Protein AF-A0A086J6F0-F1 (afdb_monomer_lite)

Sequence (140 aa):
RGYPHLSRVSAHSSPLVLALSFSRLRLFQVPLALNRPQELAVYSVSDAVATFFLYEKYIHNFILALCTIIPMTPEYVLRQGSGTLCEQLLMAEAAGRNVLFPNKHQHRYLQYWRDEKSKKMHLVLEDSYVGGRVESLKCG

pLDDT: mean 82.74, std 19.16, range [30.48, 98.0]

Foldseek 3Di:
DDDPDPDDDDPDDDVVNVVVVVVVVVVPLVVCCVPPVPVSVVVVVVVVVVVVCCCVPPPVVVLVVLVVQFVDDSVCSVPDDVVVSVVRNVVVVCVVVVHDDDDDDDDDCWDWDADPPVRDTDTDPDDDDDDDDDDDPDDD

Radius of gyration: 25.63 Å; chains: 1; bounding box: 52×55×63 Å

Secondary structure (DSSP, 8-state):
-PPPP-----S---HHHHHHHHHHHHHHHHHHHHH-HHHHHHHHHHHHHHHHHHIIIIIIHHHHHHHHHSSS-HHHHHHS-HHHHHHHHHHHHHHHTTPPPPPPP---S-EEEEPTTT--EEEES---------------

Organism: NCBI:txid943119

Structure (mmCIF, N/CA/C/O backbone):
data_AF-A0A086J6F0-F1
#
_entry.id   AF-A0A086J6F0-F1
#
loop_
_atom_site.group_PDB
_atom_site.id
_atom_site.type_symbol
_atom_site.label_atom_id
_atom_site.label_alt_id
_atom_site.label_comp_id
_atom_site.label_asym_id
_atom_site.label_entity_id
_atom_site.label_seq_id
_atom_site.pdbx_PDB_ins_code
_atom_site.Cartn_x
_atom_site.Cartn_y
_atom_site.Cartn_z
_atom_site.occupancy
_atom_site.B_iso_or_equiv
_atom_site.auth_seq_id
_atom_site.auth_comp_id
_atom_site.auth_asym_id
_atom_site.auth_atom_id
_atom_site.pdbx_PDB_model_num
ATOM 1 N N . ARG A 1 1 ? -15.502 35.840 20.902 1.00 35.84 1 ARG A N 1
ATOM 2 C CA . ARG A 1 1 ? -14.508 35.018 21.638 1.00 35.84 1 ARG A CA 1
ATOM 3 C C . ARG A 1 1 ? -13.928 34.047 20.625 1.00 35.84 1 ARG A C 1
ATOM 5 O O . ARG A 1 1 ? -14.654 33.178 20.170 1.00 35.84 1 ARG A O 1
ATOM 12 N N . GLY A 1 2 ? -12.732 34.362 20.129 1.00 30.48 2 GLY A N 1
ATOM 13 C CA . GLY A 1 2 ? -12.191 33.827 18.881 1.00 30.48 2 GLY A CA 1
ATOM 14 C C . GLY A 1 2 ? -11.651 32.407 19.011 1.00 30.48 2 GLY A C 1
ATOM 15 O O . GLY A 1 2 ? -10.974 32.083 19.983 1.00 30.48 2 GLY A O 1
ATOM 16 N N . TYR A 1 3 ? -11.944 31.590 18.005 1.00 34.47 3 TYR A N 1
ATOM 17 C CA . TYR A 1 3 ? -11.219 30.359 17.725 1.00 34.47 3 TYR A CA 1
ATOM 18 C C . TYR A 1 3 ? -9.837 30.736 17.173 1.00 34.47 3 TYR A C 1
ATOM 20 O O . TYR A 1 3 ? -9.772 31.573 16.268 1.00 34.47 3 TYR A O 1
ATOM 28 N N . PRO A 1 4 ? -8.726 30.178 17.682 1.00 43.00 4 PRO A N 1
ATOM 29 C CA . PRO A 1 4 ? -7.436 30.403 17.058 1.00 43.00 4 PRO A CA 1
ATOM 30 C C . PRO A 1 4 ? -7.423 29.710 15.693 1.00 43.00 4 PRO A C 1
ATOM 32 O O . PRO A 1 4 ? -7.759 28.533 15.565 1.00 43.00 4 PRO A O 1
ATOM 35 N N . HIS A 1 5 ? -7.062 30.483 14.673 1.00 35.06 5 HIS A N 1
ATOM 36 C CA . HIS A 1 5 ? -6.899 30.051 13.294 1.00 35.06 5 HIS A CA 1
ATOM 37 C C . HIS A 1 5 ? -6.026 28.789 13.203 1.00 35.06 5 HIS A C 1
ATOM 39 O O . HIS A 1 5 ? -4.857 28.809 13.588 1.00 35.06 5 HIS A O 1
ATOM 45 N N . LEU A 1 6 ? -6.587 27.708 12.646 1.00 38.53 6 LEU A N 1
ATOM 46 C CA . LEU A 1 6 ? -5.814 26.588 12.113 1.00 38.53 6 LEU A CA 1
ATOM 47 C C . LEU A 1 6 ? -5.007 27.114 10.917 1.00 38.53 6 LEU A C 1
ATOM 49 O O . LEU A 1 6 ? -5.519 27.241 9.804 1.00 38.53 6 LEU A O 1
ATOM 53 N N . SER A 1 7 ? -3.750 27.475 11.148 1.00 34.75 7 SER A N 1
ATOM 54 C CA . SER A 1 7 ? -2.799 27.718 10.072 1.00 34.75 7 SER A CA 1
ATOM 55 C C . SER A 1 7 ? -2.529 26.401 9.337 1.00 34.75 7 SER A C 1
ATOM 57 O O . SER A 1 7 ? -2.256 25.368 9.948 1.00 34.75 7 SER A O 1
ATOM 59 N N . ARG A 1 8 ? -2.645 26.445 8.003 1.00 36.50 8 ARG A N 1
ATOM 60 C CA . ARG A 1 8 ? -2.301 25.355 7.080 1.00 36.50 8 ARG A CA 1
ATOM 61 C C . ARG A 1 8 ? -0.921 24.791 7.430 1.00 36.50 8 ARG A C 1
ATOM 63 O O . ARG A 1 8 ? 0.084 25.482 7.280 1.00 36.50 8 ARG A O 1
ATOM 70 N N . VAL A 1 9 ? -0.875 23.530 7.854 1.00 41.53 9 VAL A N 1
ATOM 71 C CA . VAL A 1 9 ? 0.376 22.779 7.984 1.00 41.53 9 VAL A CA 1
ATOM 72 C C . VAL A 1 9 ? 0.824 22.402 6.574 1.00 41.53 9 VAL A C 1
ATOM 74 O O . VAL A 1 9 ? 0.193 21.587 5.905 1.00 41.53 9 VAL A O 1
ATOM 77 N N . SER A 1 10 ? 1.883 23.060 6.104 1.00 31.58 10 SER A N 1
ATOM 78 C CA . SER A 1 10 ? 2.586 22.705 4.871 1.00 31.58 10 SER A CA 1
ATOM 79 C C . SER A 1 10 ? 3.177 21.294 4.988 1.00 31.58 10 SER A C 1
ATOM 81 O O . SER A 1 10 ? 3.689 20.914 6.043 1.00 31.58 10 SER A O 1
ATOM 83 N N . ALA A 1 11 ? 3.108 20.522 3.903 1.00 40.44 11 ALA A N 1
ATOM 84 C CA . ALA A 1 11 ? 3.397 19.087 3.813 1.00 40.44 11 ALA A CA 1
ATOM 85 C C . ALA A 1 11 ? 4.896 18.707 3.888 1.00 40.44 11 ALA A C 1
ATOM 87 O O . ALA A 1 11 ? 5.315 17.695 3.334 1.00 40.44 11 ALA A O 1
ATOM 88 N N . HIS A 1 12 ? 5.708 19.486 4.603 1.00 47.06 12 HIS A N 1
ATOM 89 C CA . HIS A 1 12 ? 7.087 19.142 4.950 1.00 47.06 12 HIS A CA 1
ATOM 90 C C . HIS A 1 12 ? 7.242 19.156 6.473 1.00 47.06 12 HIS A C 1
ATOM 92 O O . HIS A 1 12 ? 7.758 20.107 7.056 1.00 47.06 12 HIS A O 1
ATOM 98 N N . SER A 1 13 ? 6.759 18.109 7.145 1.00 44.44 13 SER A N 1
ATOM 99 C CA . SER A 1 13 ? 6.965 17.932 8.586 1.00 44.44 13 SER A CA 1
ATOM 100 C C . SER A 1 13 ? 8.069 16.907 8.835 1.00 44.44 13 SER A C 1
ATOM 102 O O . SER A 1 13 ? 7.926 15.715 8.583 1.00 44.44 13 SER A O 1
ATOM 104 N N . SER A 1 14 ? 9.203 17.406 9.324 1.00 49.44 14 SER A N 1
ATOM 105 C CA . SER A 1 14 ? 10.306 16.617 9.868 1.00 49.44 14 SER A CA 1
ATOM 106 C C . SER A 1 14 ? 9.831 15.758 11.058 1.00 49.44 14 SER A C 1
ATOM 108 O O . SER A 1 14 ? 8.881 16.137 11.750 1.00 49.44 14 SER A O 1
ATOM 110 N N . PRO A 1 15 ? 10.486 14.618 11.356 1.00 57.34 15 PRO A N 1
ATOM 111 C CA . PRO A 1 15 ? 10.051 13.675 12.400 1.00 57.34 15 PRO A CA 1
ATOM 112 C C . PRO A 1 15 ? 9.905 14.310 13.797 1.00 57.34 15 PRO A C 1
ATOM 114 O O . PRO A 1 15 ? 9.101 13.858 14.610 1.00 57.34 15 PRO A O 1
ATOM 117 N N . LEU A 1 16 ? 10.608 15.418 14.058 1.00 52.31 16 LEU A N 1
ATOM 118 C CA . LEU A 1 16 ? 10.493 16.203 15.290 1.00 52.31 16 LEU A CA 1
ATOM 119 C C . LEU A 1 16 ? 9.153 16.953 15.418 1.00 52.31 16 LEU A C 1
ATOM 121 O O . LEU A 1 16 ? 8.633 17.076 16.524 1.00 52.31 16 LEU A O 1
ATOM 125 N N . VAL A 1 17 ? 8.550 17.409 14.314 1.00 55.62 17 VAL A N 1
ATOM 126 C CA . VAL A 1 17 ? 7.237 18.091 14.316 1.00 55.62 17 VAL A CA 1
ATOM 127 C C . VAL A 1 17 ? 6.111 17.103 14.630 1.00 55.62 17 VAL A C 1
ATOM 129 O O . VAL A 1 17 ? 5.166 17.431 15.355 1.00 55.62 17 VAL A O 1
ATOM 132 N N . LEU A 1 18 ? 6.243 15.866 14.143 1.00 53.34 18 LEU A N 1
ATOM 133 C CA . LEU A 1 18 ? 5.325 14.771 14.455 1.00 53.34 18 LEU A CA 1
ATOM 134 C C . LEU A 1 18 ? 5.437 14.358 15.932 1.00 53.34 18 LEU A C 1
ATOM 136 O O . LEU A 1 18 ? 4.419 14.213 16.611 1.00 53.34 18 LEU A O 1
ATOM 140 N N . ALA A 1 19 ? 6.663 14.267 16.459 1.00 52.72 19 ALA A N 1
ATOM 141 C CA . ALA A 1 19 ? 6.916 13.979 17.872 1.00 52.72 19 ALA A CA 1
ATOM 142 C C . ALA A 1 19 ? 6.382 15.090 18.804 1.00 52.72 19 ALA A C 1
ATOM 144 O O . ALA A 1 19 ? 5.768 14.802 19.837 1.00 52.72 19 ALA A O 1
ATOM 145 N N . LEU A 1 20 ? 6.532 16.362 18.422 1.00 51.41 20 LEU A N 1
ATOM 146 C CA . LEU A 1 20 ? 5.979 17.513 19.150 1.00 51.41 20 LEU A CA 1
ATOM 147 C C . LEU A 1 20 ? 4.443 17.557 19.110 1.00 51.41 20 LEU A C 1
ATOM 149 O O . LEU A 1 20 ? 3.815 17.889 20.117 1.00 51.41 20 LEU A O 1
ATOM 153 N N . SER A 1 21 ? 3.824 17.162 17.993 1.00 51.12 21 SER A N 1
ATOM 154 C CA . SER A 1 21 ? 2.360 17.046 17.883 1.00 51.12 21 SER A CA 1
ATOM 155 C C . SER A 1 21 ? 1.800 15.922 18.765 1.00 51.12 21 SER A C 1
ATOM 157 O O . SER A 1 21 ? 0.799 16.123 19.453 1.00 51.12 21 SER A O 1
ATOM 159 N N . PHE A 1 22 ? 2.487 14.777 18.845 1.00 49.22 22 PHE A N 1
ATOM 160 C CA . PHE A 1 22 ? 2.124 13.675 19.750 1.00 49.22 22 PHE A CA 1
ATOM 161 C C . PHE A 1 22 ? 2.290 14.034 21.233 1.00 49.22 22 PHE A C 1
ATOM 163 O O . PHE A 1 22 ? 1.468 13.656 22.071 1.00 49.22 22 PHE A O 1
ATOM 170 N N . SER A 1 23 ? 3.322 14.814 21.557 1.00 50.59 23 SER A N 1
ATOM 171 C CA . SER A 1 23 ? 3.555 15.322 22.915 1.00 50.59 23 SER A CA 1
ATOM 172 C C . SER A 1 23 ? 2.448 16.294 23.350 1.00 50.59 23 SER A C 1
ATOM 174 O O . SER A 1 23 ? 2.005 16.258 24.498 1.00 50.59 23 SER A O 1
ATOM 176 N N . ARG A 1 24 ? 1.927 17.107 22.418 1.00 51.03 24 ARG A N 1
ATOM 177 C CA . ARG A 1 24 ? 0.780 18.007 22.643 1.00 51.03 24 ARG A CA 1
ATOM 178 C C . ARG A 1 24 ? -0.553 17.280 22.847 1.00 51.03 24 ARG A C 1
ATOM 180 O O . ARG A 1 24 ? -1.355 17.739 23.654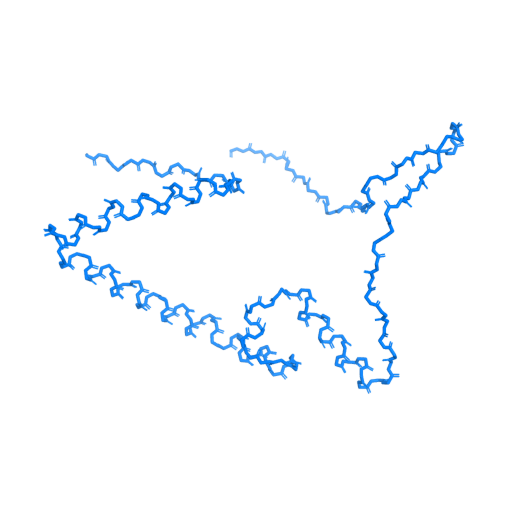 1.00 51.03 24 ARG A O 1
ATOM 187 N N . LEU A 1 25 ? -0.786 16.159 22.163 1.00 52.09 25 LEU A N 1
ATOM 188 C CA . LEU A 1 25 ? -2.011 15.357 22.316 1.00 52.09 25 LEU A CA 1
ATOM 189 C C . LEU A 1 25 ? -2.122 14.721 23.711 1.00 52.09 25 LEU A C 1
ATOM 191 O O . LEU A 1 25 ? -3.164 14.846 24.358 1.00 52.09 25 LEU A O 1
ATOM 195 N N . ARG A 1 26 ? -1.030 14.139 24.235 1.00 53.56 26 ARG A N 1
ATOM 196 C CA . ARG A 1 26 ? -1.004 13.631 25.624 1.00 53.56 26 ARG A CA 1
ATOM 197 C C . ARG A 1 26 ? -1.230 14.735 26.656 1.00 53.56 26 ARG A C 1
ATOM 199 O O . ARG A 1 26 ? -1.878 14.495 27.669 1.00 53.56 26 ARG A O 1
ATOM 206 N N . LEU A 1 27 ? -0.723 15.937 26.387 1.00 59.62 27 LEU A N 1
ATOM 207 C CA . LEU A 1 27 ? -0.873 17.094 27.271 1.00 59.62 27 LEU A CA 1
ATOM 208 C C . LEU A 1 27 ? -2.328 17.561 27.423 1.00 59.62 27 LEU A C 1
ATOM 210 O O . LEU A 1 27 ? -2.637 18.182 28.433 1.00 59.62 27 LEU A O 1
ATOM 214 N N . PHE A 1 28 ? -3.218 17.260 26.470 1.00 67.50 28 PHE A N 1
ATOM 215 C CA . PHE A 1 28 ? -4.619 17.697 26.519 1.00 67.50 28 PHE A CA 1
A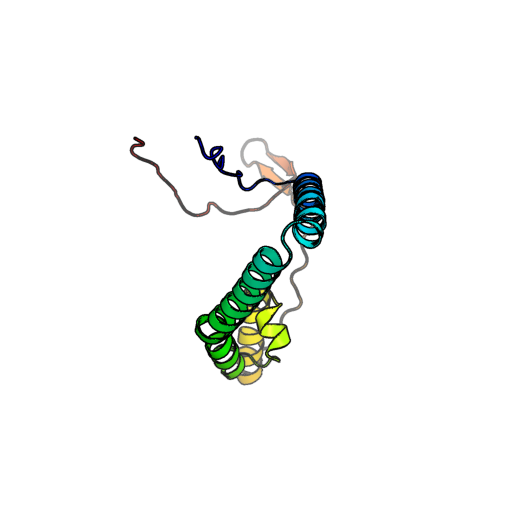TOM 216 C C . PHE A 1 28 ? -5.599 16.596 26.954 1.00 67.50 28 PHE A C 1
ATOM 218 O O . PHE A 1 28 ? -6.534 16.873 27.702 1.00 67.50 28 PHE A O 1
ATOM 225 N N . GLN A 1 29 ? -5.382 15.337 26.559 1.00 79.31 29 GLN A N 1
ATOM 226 C CA . GLN A 1 29 ? -6.284 14.238 26.939 1.00 79.31 29 GLN A CA 1
ATOM 227 C C . GLN A 1 29 ? -6.229 13.896 28.434 1.00 79.31 29 GLN A C 1
ATOM 229 O O . GLN A 1 29 ? -7.266 13.627 29.033 1.00 79.31 29 GLN A O 1
ATOM 234 N N . VAL A 1 30 ? -5.046 13.947 29.058 1.00 81.88 30 VAL A N 1
ATOM 235 C CA . VAL A 1 30 ? -4.876 13.649 30.493 1.00 81.88 30 VAL A CA 1
ATOM 236 C C . VAL A 1 30 ? -5.639 14.635 31.397 1.00 81.88 30 VAL A C 1
ATOM 238 O O . VAL A 1 30 ? -6.397 14.179 32.254 1.00 81.88 30 VAL A O 1
ATOM 241 N N . PRO A 1 31 ? -5.537 15.970 31.223 1.00 85.81 31 PRO A N 1
ATOM 242 C CA . PRO A 1 31 ? -6.360 16.894 32.000 1.00 85.81 31 PRO A CA 1
ATOM 243 C C . PRO A 1 31 ? -7.849 16.832 31.629 1.00 85.81 31 PRO A C 1
ATOM 245 O O . PRO A 1 31 ? -8.684 17.103 32.493 1.00 85.81 31 PRO A O 1
ATOM 248 N N . LEU A 1 32 ? -8.211 16.460 30.393 1.00 86.06 32 LEU A N 1
ATOM 249 C CA . LEU A 1 32 ? -9.614 16.267 30.007 1.00 86.06 32 LEU A CA 1
ATOM 250 C C . LEU A 1 32 ? -10.231 15.051 30.715 1.00 86.06 32 LEU A C 1
ATOM 252 O O . LEU A 1 32 ? -11.363 15.135 31.180 1.00 86.06 32 LEU A O 1
ATOM 256 N N . ALA A 1 33 ? -9.468 13.969 30.884 1.00 87.25 33 ALA A N 1
ATOM 257 C CA . ALA A 1 33 ? -9.896 12.786 31.627 1.00 87.25 33 ALA A CA 1
ATOM 258 C C . ALA A 1 33 ? -10.225 13.100 33.097 1.00 87.25 33 ALA A C 1
ATOM 260 O O . ALA A 1 33 ? -11.217 12.602 33.621 1.00 87.25 33 ALA A O 1
ATOM 261 N N . LEU A 1 34 ? -9.414 13.945 33.746 1.00 90.75 34 LEU A N 1
ATOM 262 C CA . LEU A 1 34 ? -9.601 14.329 35.151 1.00 90.75 34 LEU A CA 1
ATOM 263 C C . LEU A 1 34 ? -10.753 15.321 35.344 1.00 90.75 34 LEU A C 1
ATOM 265 O O . LEU A 1 34 ? -11.532 15.184 36.282 1.00 90.75 34 LEU A O 1
ATOM 269 N N . ASN A 1 35 ? -10.856 16.327 34.472 1.00 92.75 35 ASN A N 1
ATOM 270 C CA . ASN A 1 35 ? -11.791 17.436 34.673 1.00 92.75 35 ASN A CA 1
ATOM 271 C C . ASN A 1 35 ? -13.152 17.225 33.990 1.00 92.75 35 ASN A C 1
ATOM 273 O O . ASN A 1 35 ? -14.153 17.752 34.470 1.00 92.75 35 ASN A O 1
ATOM 277 N N . ARG A 1 36 ? -13.205 16.511 32.855 1.00 92.94 36 ARG A N 1
ATOM 278 C CA . ARG A 1 36 ? -14.420 16.299 32.040 1.00 92.94 36 ARG A CA 1
ATOM 279 C C . ARG A 1 36 ? -14.436 14.902 31.391 1.00 92.94 36 ARG A C 1
ATOM 281 O O . ARG A 1 36 ? -14.378 14.785 30.164 1.00 92.94 36 ARG A O 1
ATOM 288 N N . PRO A 1 37 ? -14.569 13.827 32.188 1.00 93.25 37 PRO A N 1
ATOM 289 C CA . PRO A 1 37 ? -14.515 12.454 31.681 1.00 93.25 37 PRO A CA 1
ATOM 290 C C . PRO A 1 37 ? -15.628 12.142 30.672 1.00 93.25 37 PRO A C 1
ATOM 292 O O . PRO A 1 37 ? -15.402 11.393 29.726 1.00 93.25 37 PRO A O 1
ATOM 295 N N . GLN A 1 38 ? -16.808 12.753 30.825 1.00 92.50 38 GLN A N 1
ATOM 296 C CA . GLN A 1 38 ? -17.931 12.542 29.910 1.00 92.50 38 GLN A CA 1
ATOM 297 C C . GLN A 1 38 ? -17.638 13.063 28.495 1.00 92.50 38 GLN A C 1
ATOM 299 O O . GLN A 1 38 ? -17.957 12.391 27.518 1.00 92.50 38 GLN A O 1
ATOM 304 N N . GLU A 1 39 ? -17.001 14.232 28.365 1.00 92.06 39 GLU A N 1
ATOM 305 C CA . GLU A 1 39 ? -16.615 14.781 27.056 1.00 92.06 39 GLU A CA 1
ATOM 306 C C . GLU A 1 39 ? -15.556 13.902 26.381 1.00 92.06 39 GLU A C 1
ATOM 308 O O . GLU A 1 39 ? -15.658 13.611 25.189 1.00 92.06 39 GLU A O 1
ATOM 313 N N . LEU A 1 40 ? -14.576 13.416 27.153 1.00 93.50 40 LEU A N 1
ATOM 314 C CA . LEU A 1 40 ? -13.569 12.483 26.651 1.00 93.50 40 LEU A CA 1
ATOM 315 C C . LEU A 1 40 ? -14.196 11.152 26.205 1.00 93.50 40 LEU A C 1
ATOM 317 O O . LEU A 1 40 ? -13.799 10.607 25.176 1.00 93.50 40 LEU A O 1
ATOM 321 N N . ALA A 1 41 ? -15.183 10.639 26.944 1.00 92.81 41 ALA A N 1
ATOM 322 C CA . ALA A 1 41 ? -15.902 9.421 26.580 1.00 92.81 41 ALA A CA 1
ATOM 323 C C . ALA A 1 41 ? -16.675 9.590 25.263 1.00 92.81 41 ALA A C 1
ATOM 325 O O . ALA A 1 41 ? -16.579 8.730 24.390 1.00 92.81 41 ALA A O 1
ATOM 326 N N . VAL A 1 42 ? -17.375 10.716 25.077 1.00 95.19 42 VAL A N 1
ATOM 327 C CA . VAL A 1 42 ? -18.076 11.030 23.818 1.00 95.19 42 VAL A CA 1
ATOM 328 C C . VAL A 1 42 ? -17.094 11.125 22.649 1.00 95.19 42 VAL A C 1
ATOM 330 O O . VAL A 1 42 ? -17.355 10.554 21.593 1.00 95.19 42 VAL A O 1
ATOM 333 N N . TYR A 1 43 ? -15.948 11.785 22.838 1.00 93.81 43 TYR A N 1
ATOM 334 C CA . TYR A 1 43 ? -14.900 11.864 21.818 1.00 93.81 43 TYR A CA 1
ATOM 335 C C . TYR A 1 43 ? -14.344 10.474 21.454 1.00 93.81 43 TYR A C 1
ATOM 337 O O . TYR A 1 43 ? -14.245 10.134 20.279 1.00 93.81 43 TYR A O 1
ATOM 345 N N . SER A 1 44 ? -14.059 9.638 22.457 1.00 94.56 44 SER A N 1
ATOM 346 C CA . SER A 1 44 ? -13.568 8.266 22.262 1.00 94.56 44 SER A CA 1
ATOM 347 C C . SER A 1 44 ? -14.554 7.403 21.465 1.00 94.56 44 SER A C 1
ATOM 349 O O . SER A 1 44 ? -14.179 6.743 20.495 1.00 94.56 44 SER A O 1
ATOM 351 N N . VAL A 1 45 ? -15.841 7.450 21.826 1.00 96.81 45 VAL A N 1
ATOM 352 C CA . VAL A 1 45 ? -16.893 6.723 21.100 1.00 96.81 45 VAL A CA 1
ATOM 353 C C . VAL A 1 45 ? -17.061 7.278 19.684 1.00 96.81 45 VAL A C 1
ATOM 355 O O . VAL A 1 45 ? -17.238 6.501 18.749 1.00 96.81 45 VAL A O 1
ATOM 358 N N . SER A 1 46 ? -16.955 8.596 19.499 1.00 97.12 46 SER A N 1
ATOM 359 C CA . SER A 1 46 ? -17.007 9.226 18.175 1.00 97.12 46 SER A CA 1
ATOM 360 C C . SER A 1 46 ? -15.900 8.710 17.252 1.00 97.12 46 SER A C 1
ATOM 362 O O . SER A 1 46 ? -16.188 8.364 16.107 1.00 97.12 46 SER A O 1
ATOM 364 N N . ASP A 1 47 ? -14.660 8.602 17.737 1.00 96.94 47 ASP A N 1
ATOM 365 C CA . ASP A 1 47 ? -13.539 8.062 16.955 1.00 96.94 47 ASP A CA 1
ATOM 366 C C . ASP A 1 47 ? -13.759 6.577 16.605 1.00 96.94 47 ASP A C 1
ATOM 368 O O . ASP A 1 47 ? -13.529 6.163 15.464 1.00 96.94 47 ASP A O 1
ATOM 372 N N . ALA A 1 48 ? -14.275 5.769 17.538 1.00 97.50 48 ALA A N 1
ATOM 373 C CA . ALA A 1 48 ? -14.615 4.365 17.279 1.00 97.50 48 ALA A CA 1
ATOM 374 C C . ALA A 1 48 ? -15.714 4.212 16.208 1.00 97.50 48 ALA A C 1
ATOM 376 O O . ALA A 1 48 ? -15.600 3.397 15.293 1.00 97.50 48 ALA A O 1
ATOM 377 N N . VAL A 1 49 ? -16.764 5.031 16.279 1.00 98.00 49 VAL A N 1
ATOM 378 C CA . VAL A 1 49 ? -17.856 5.029 15.295 1.00 98.00 49 VAL A CA 1
ATOM 379 C C . VAL A 1 49 ? -17.369 5.520 13.928 1.00 98.00 49 VAL A C 1
ATOM 381 O O . VAL A 1 49 ? -17.694 4.917 12.903 1.00 98.00 49 VAL A O 1
ATOM 384 N N . ALA A 1 50 ? -16.556 6.577 13.892 1.00 97.44 50 ALA A N 1
ATOM 385 C CA . ALA A 1 50 ? -15.994 7.104 12.651 1.00 97.44 50 ALA A CA 1
ATOM 386 C C . ALA A 1 50 ? -15.081 6.079 11.963 1.00 97.44 50 ALA A C 1
ATOM 388 O O . ALA A 1 50 ? -15.201 5.860 10.758 1.00 97.44 50 ALA A O 1
ATOM 389 N N . THR A 1 51 ? -14.202 5.419 12.722 1.00 97.12 51 THR A N 1
ATOM 390 C CA . THR A 1 51 ? -13.291 4.392 12.191 1.00 97.12 51 THR A CA 1
ATOM 391 C C . THR A 1 51 ? -14.037 3.166 11.678 1.00 97.12 51 THR A C 1
ATOM 393 O O . THR A 1 51 ? -13.722 2.689 10.586 1.00 97.12 51 THR A O 1
ATOM 396 N N . PHE A 1 52 ? -15.063 2.702 12.395 1.00 98.00 52 PHE A N 1
ATOM 397 C CA . PHE A 1 52 ? -15.910 1.599 11.945 1.00 98.00 52 PHE A CA 1
ATOM 398 C C . PHE A 1 52 ? -16.605 1.920 10.614 1.00 98.00 52 PHE A C 1
ATOM 400 O O . PHE A 1 52 ? -16.454 1.174 9.647 1.00 98.00 52 PHE A O 1
ATOM 407 N N . PHE A 1 53 ? -17.291 3.064 10.517 1.00 97.88 53 PHE A N 1
ATOM 408 C CA . PHE A 1 53 ? -18.004 3.427 9.288 1.00 97.88 53 PHE A CA 1
ATOM 409 C C . PHE A 1 53 ? -17.075 3.746 8.117 1.00 97.88 53 PHE A C 1
ATOM 411 O O . PHE A 1 53 ? -17.427 3.475 6.967 1.00 97.88 53 PHE A O 1
ATOM 418 N N . LEU A 1 54 ? -15.897 4.315 8.377 1.00 97.12 54 LEU A N 1
ATOM 419 C CA . LEU A 1 54 ? -14.891 4.535 7.341 1.00 97.12 54 LEU A CA 1
ATOM 420 C C . LEU A 1 54 ? -14.410 3.193 6.778 1.00 97.12 54 LEU A C 1
ATOM 422 O O . LEU A 1 54 ? -14.352 3.028 5.556 1.00 97.12 54 LEU A O 1
ATOM 426 N N . TYR A 1 55 ? -14.131 2.223 7.654 1.00 96.56 55 TYR A N 1
ATOM 427 C CA . TYR A 1 55 ? -13.740 0.879 7.243 1.00 96.56 55 TYR A CA 1
ATOM 428 C C . TYR A 1 55 ? -14.842 0.184 6.437 1.00 96.56 55 TYR A C 1
ATOM 430 O O . TYR A 1 55 ? -14.582 -0.282 5.328 1.00 96.56 55 TYR A O 1
ATOM 438 N N . GLU A 1 56 ? -16.069 0.157 6.953 1.00 96.75 56 GLU A N 1
ATOM 439 C CA . GLU A 1 56 ? -17.195 -0.541 6.330 1.00 96.75 56 GLU A CA 1
ATOM 440 C C . GLU A 1 56 ? -17.537 0.033 4.947 1.00 96.75 56 GLU A C 1
ATOM 442 O O . GLU A 1 56 ? -17.682 -0.716 3.981 1.00 96.75 56 GLU A O 1
ATOM 447 N N . LYS A 1 57 ? -17.614 1.366 4.819 1.00 95.94 57 LYS A N 1
ATOM 448 C CA . LYS A 1 57 ? -18.045 2.007 3.567 1.00 95.94 57 LYS A CA 1
ATOM 449 C C . LYS A 1 57 ? -16.981 2.025 2.478 1.00 95.94 57 LYS A C 1
ATOM 451 O O . LYS A 1 57 ? -17.331 1.891 1.308 1.00 95.94 57 LYS A O 1
ATOM 456 N N . TYR A 1 58 ? -15.714 2.234 2.834 1.00 96.00 58 TYR A N 1
ATOM 457 C CA . TYR A 1 58 ? -14.666 2.489 1.839 1.00 96.00 58 TYR A CA 1
ATOM 458 C C . TYR A 1 58 ? -13.648 1.362 1.721 1.00 96.00 58 TYR A C 1
ATOM 460 O O . TYR A 1 58 ? -13.175 1.086 0.623 1.00 96.00 58 TYR A O 1
ATOM 468 N N . ILE A 1 59 ? -13.285 0.721 2.831 1.00 96.12 59 ILE A N 1
ATOM 469 C CA . ILE A 1 59 ? -12.121 -0.169 2.865 1.00 96.12 59 ILE A CA 1
ATOM 470 C C . ILE A 1 59 ? -12.534 -1.631 2.679 1.00 96.12 59 ILE A C 1
ATOM 472 O O . ILE A 1 59 ? -11.878 -2.354 1.931 1.00 96.12 59 ILE A O 1
ATOM 476 N N . HIS A 1 60 ? -13.621 -2.069 3.316 1.00 95.19 60 HIS A N 1
ATOM 477 C CA . HIS A 1 60 ? -14.006 -3.479 3.369 1.00 95.19 60 HIS A CA 1
ATOM 478 C C . HIS A 1 60 ? -14.228 -4.084 1.974 1.00 95.19 60 HIS A C 1
ATOM 480 O O . HIS A 1 60 ? -13.502 -4.990 1.561 1.00 95.19 60 HIS A O 1
ATOM 486 N N . ASN A 1 61 ? -15.167 -3.523 1.206 1.00 95.19 61 ASN A N 1
ATOM 487 C CA . ASN A 1 61 ? -15.474 -4.006 -0.144 1.00 95.19 61 ASN A CA 1
ATOM 488 C C . ASN A 1 61 ? -14.300 -3.817 -1.114 1.00 95.19 61 ASN A C 1
ATOM 490 O O . ASN A 1 61 ? -14.100 -4.641 -2.002 1.00 95.19 61 ASN A O 1
ATOM 494 N N . PHE A 1 62 ? -13.501 -2.763 -0.931 1.00 95.00 62 PHE A N 1
ATOM 495 C CA . PHE A 1 62 ? -12.339 -2.489 -1.771 1.00 95.00 62 PHE A CA 1
ATOM 496 C C . PHE A 1 62 ? -11.244 -3.551 -1.611 1.00 95.00 62 PHE A C 1
ATOM 498 O O . PHE A 1 62 ? -10.768 -4.093 -2.608 1.00 95.00 62 PHE A O 1
ATOM 505 N N . ILE A 1 63 ? -10.875 -3.899 -0.372 1.00 95.00 63 ILE A N 1
ATOM 506 C CA . ILE A 1 63 ? -9.867 -4.939 -0.118 1.00 95.00 63 ILE A CA 1
ATOM 507 C C . ILE A 1 63 ? -10.358 -6.288 -0.637 1.00 95.00 63 ILE A C 1
ATOM 509 O O . ILE A 1 63 ? -9.598 -6.992 -1.299 1.00 95.00 63 ILE A O 1
ATOM 513 N N . LEU A 1 64 ? -11.616 -6.647 -0.363 1.00 93.25 64 LEU A N 1
ATOM 514 C CA . LEU A 1 64 ? -12.169 -7.922 -0.817 1.00 93.25 64 LEU A CA 1
ATOM 515 C C . LEU A 1 64 ? -12.185 -8.015 -2.344 1.00 93.25 64 LEU A C 1
ATOM 517 O O . LEU A 1 64 ? -11.743 -9.026 -2.881 1.00 93.25 64 LEU A O 1
ATOM 521 N N . ALA A 1 65 ? -12.600 -6.952 -3.040 1.00 94.25 65 ALA A N 1
ATOM 522 C CA . ALA A 1 65 ? -12.549 -6.895 -4.497 1.00 94.25 65 ALA A CA 1
ATOM 523 C C . ALA A 1 65 ? -11.115 -7.067 -5.025 1.00 94.25 65 ALA A C 1
ATOM 525 O O . ALA A 1 65 ? -10.891 -7.867 -5.930 1.00 94.25 65 ALA A O 1
ATOM 526 N N . LEU A 1 66 ? -10.124 -6.396 -4.431 1.00 94.06 66 LEU A N 1
ATOM 527 C CA . LEU A 1 66 ? -8.723 -6.554 -4.834 1.00 94.06 66 LEU A CA 1
ATOM 528 C C . LEU A 1 66 ? -8.189 -7.973 -4.605 1.00 94.06 66 LEU A C 1
ATOM 530 O O . LEU A 1 66 ? -7.471 -8.490 -5.459 1.00 94.06 66 LEU A O 1
ATOM 534 N N . CYS A 1 67 ? -8.566 -8.622 -3.502 1.00 93.31 67 CYS A N 1
ATOM 535 C CA . CYS A 1 67 ? -8.155 -9.998 -3.203 1.00 93.31 67 CYS A CA 1
ATOM 536 C C . CYS A 1 67 ? -8.733 -11.031 -4.184 1.00 93.31 67 CYS A C 1
ATOM 538 O O . CYS A 1 67 ? -8.224 -12.145 -4.246 1.00 93.31 67 CYS A O 1
ATOM 540 N N . THR A 1 68 ? -9.776 -10.692 -4.955 1.00 92.81 68 THR A N 1
ATOM 541 C CA . THR A 1 68 ? -10.281 -11.592 -6.011 1.00 92.81 68 THR A CA 1
ATOM 542 C C . THR A 1 68 ? -9.359 -11.664 -7.228 1.00 92.81 68 THR A C 1
ATOM 544 O O . THR A 1 68 ? -9.364 -12.671 -7.930 1.00 92.81 68 THR A O 1
ATOM 547 N N . ILE A 1 69 ? -8.570 -10.613 -7.477 1.00 92.69 69 ILE A N 1
ATOM 548 C CA . ILE A 1 69 ? -7.703 -10.490 -8.660 1.00 92.69 69 ILE A CA 1
ATOM 549 C C . ILE A 1 69 ? -6.239 -10.720 -8.275 1.00 92.69 69 ILE A C 1
ATOM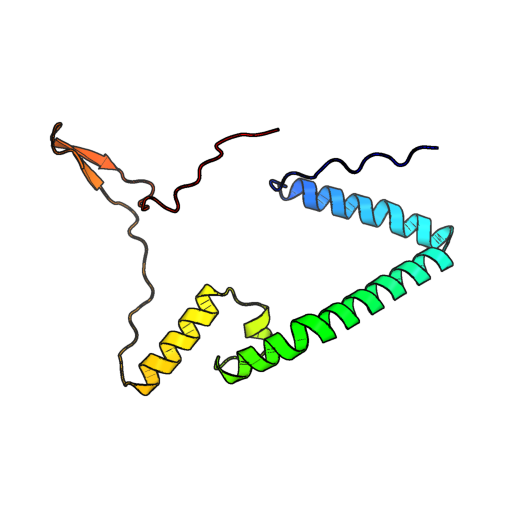 551 O O . ILE A 1 69 ? -5.489 -11.374 -8.994 1.00 92.69 69 ILE A O 1
ATOM 555 N N . ILE A 1 70 ? -5.820 -10.168 -7.135 1.00 92.44 70 ILE A N 1
ATOM 556 C CA . ILE A 1 70 ? -4.444 -10.248 -6.653 1.00 92.44 70 ILE A CA 1
ATOM 557 C C . ILE A 1 70 ? -4.305 -11.499 -5.778 1.00 92.44 70 ILE A C 1
ATOM 559 O O . ILE A 1 70 ? -5.001 -11.594 -4.765 1.00 92.44 70 ILE A O 1
ATOM 563 N N . PRO A 1 71 ? -3.373 -12.421 -6.084 1.00 87.88 71 PRO A N 1
ATOM 564 C CA . PRO A 1 71 ? -3.166 -13.643 -5.308 1.00 87.88 71 PRO A CA 1
ATOM 565 C C . PRO A 1 71 ? -2.392 -13.367 -4.002 1.00 87.88 71 PRO A C 1
ATOM 567 O O . PRO A 1 71 ? -1.278 -13.846 -3.805 1.00 87.88 71 PRO A O 1
ATOM 570 N N . MET A 1 72 ? -2.961 -12.566 -3.098 1.00 90.06 72 MET A N 1
ATOM 571 C CA . MET A 1 72 ? -2.380 -12.238 -1.791 1.00 90.06 72 MET A CA 1
ATOM 572 C C . MET A 1 72 ? -3.436 -12.208 -0.685 1.00 90.06 72 MET A C 1
ATOM 574 O O . MET A 1 72 ? -4.630 -12.074 -0.941 1.00 90.06 72 MET A O 1
ATOM 578 N N . THR A 1 73 ? -2.990 -12.281 0.572 1.00 92.50 73 THR A N 1
ATOM 579 C CA . THR A 1 73 ? -3.897 -12.124 1.714 1.00 92.50 73 THR A CA 1
ATOM 580 C C . THR A 1 73 ? -4.363 -10.663 1.864 1.00 92.50 73 THR A C 1
ATOM 582 O O . THR A 1 73 ? -3.603 -9.737 1.552 1.00 92.50 73 THR A O 1
ATOM 585 N N . PRO A 1 74 ? -5.575 -10.428 2.405 1.00 92.50 74 PRO A N 1
ATOM 586 C CA . PRO A 1 74 ? -6.127 -9.085 2.616 1.00 92.50 74 PRO A CA 1
ATOM 587 C C . PRO A 1 74 ? -5.220 -8.143 3.414 1.00 92.50 74 PRO A C 1
ATOM 589 O O . PRO A 1 74 ? -5.160 -6.946 3.137 1.00 92.50 74 PRO A O 1
ATOM 592 N N . GLU A 1 75 ? -4.478 -8.681 4.386 1.00 91.62 75 GLU A N 1
ATOM 593 C CA . GLU A 1 75 ? -3.524 -7.898 5.171 1.00 91.62 75 GLU A CA 1
ATOM 594 C C . GLU A 1 75 ? -2.374 -7.362 4.306 1.00 91.62 75 GLU A C 1
ATOM 596 O O . GLU A 1 75 ? -2.006 -6.190 4.427 1.00 91.62 75 GLU A O 1
ATOM 601 N N . TYR A 1 76 ? -1.828 -8.185 3.406 1.00 92.19 76 TYR A N 1
ATOM 602 C CA . TYR A 1 76 ? -0.780 -7.735 2.493 1.00 92.19 76 TYR A CA 1
ATOM 603 C C . TYR A 1 76 ? -1.319 -6.737 1.471 1.00 92.19 76 TYR A C 1
ATOM 605 O O . TYR A 1 76 ? -0.638 -5.759 1.180 1.00 92.19 76 TYR A O 1
ATOM 613 N N . VAL A 1 77 ? -2.544 -6.914 0.975 1.00 93.44 77 VAL A N 1
ATOM 614 C CA . VAL A 1 77 ? -3.162 -5.956 0.042 1.00 93.44 77 VAL A CA 1
ATOM 615 C C . VAL A 1 77 ? -3.318 -4.569 0.674 1.00 93.44 77 VAL A C 1
ATOM 617 O O . VAL A 1 77 ? -3.084 -3.566 0.006 1.00 93.44 77 VAL A O 1
ATOM 620 N N . LEU A 1 78 ? -3.652 -4.497 1.965 1.00 94.00 78 LEU A N 1
ATOM 621 C CA . LEU A 1 78 ? -3.820 -3.225 2.673 1.00 94.00 78 LEU A CA 1
ATOM 622 C C . LEU A 1 78 ? -2.492 -2.525 3.003 1.00 94.00 78 LEU A C 1
ATOM 624 O O . LEU A 1 78 ? -2.436 -1.298 3.055 1.00 94.00 78 LEU A O 1
ATOM 628 N N . ARG A 1 79 ? -1.431 -3.291 3.283 1.00 94.06 79 ARG A N 1
ATOM 629 C CA . ARG A 1 79 ? -0.151 -2.745 3.767 1.00 94.06 79 ARG A CA 1
ATOM 630 C C . ARG A 1 79 ? 0.871 -2.492 2.663 1.00 94.06 79 ARG A C 1
ATOM 632 O O . ARG A 1 79 ? 1.776 -1.683 2.860 1.00 94.06 79 ARG A O 1
ATOM 639 N N . GLN A 1 80 ? 0.784 -3.215 1.550 1.00 93.69 80 GLN A N 1
ATOM 640 C CA . GLN A 1 80 ? 1.768 -3.125 0.474 1.00 93.69 80 GLN A CA 1
ATOM 641 C C . GLN A 1 80 ? 1.514 -1.919 -0.433 1.00 93.69 80 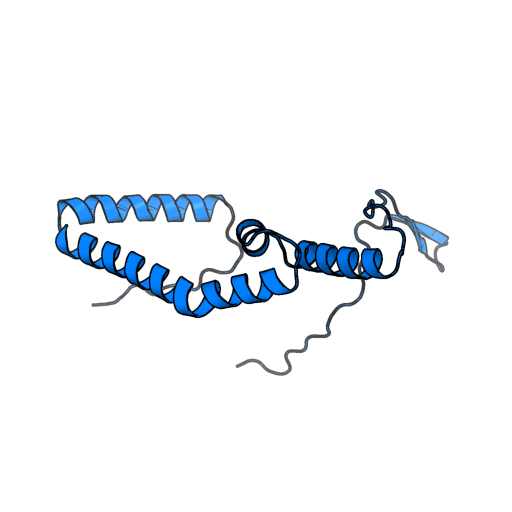GLN A C 1
ATOM 643 O O . GLN A 1 80 ? 0.381 -1.497 -0.652 1.00 93.69 80 GLN A O 1
ATOM 648 N N . GLY A 1 81 ? 2.595 -1.373 -0.994 1.00 94.06 81 GLY A N 1
ATOM 649 C CA . GLY A 1 81 ? 2.504 -0.313 -1.994 1.00 94.06 81 GLY A CA 1
ATOM 650 C C . GLY A 1 81 ? 1.887 -0.818 -3.301 1.00 94.06 81 GLY A C 1
ATOM 651 O O . GLY A 1 81 ? 2.067 -1.976 -3.682 1.00 94.06 81 GLY A O 1
ATOM 652 N N . SER A 1 82 ? 1.219 0.072 -4.036 1.00 93.56 82 SER A N 1
ATOM 653 C CA . SER A 1 82 ? 0.587 -0.248 -5.326 1.00 93.56 82 SER A CA 1
ATOM 654 C C . SER A 1 82 ? 1.563 -0.810 -6.366 1.00 93.56 82 SER A C 1
ATOM 656 O O . SER A 1 82 ? 1.171 -1.643 -7.179 1.00 93.56 82 SER A O 1
ATOM 658 N N . GLY A 1 83 ? 2.842 -0.421 -6.313 1.00 94.94 83 GLY A N 1
ATOM 659 C CA . GLY A 1 83 ? 3.894 -0.995 -7.158 1.00 94.94 83 GLY A CA 1
ATOM 660 C C . GLY A 1 83 ? 4.072 -2.500 -6.940 1.00 94.94 83 GLY A C 1
ATOM 661 O O . GLY A 1 83 ? 4.074 -3.259 -7.904 1.00 94.94 83 GLY A O 1
ATOM 662 N N . THR A 1 84 ? 4.124 -2.945 -5.680 1.00 93.94 84 THR A N 1
ATOM 663 C CA . THR A 1 84 ? 4.212 -4.373 -5.333 1.00 93.94 84 THR A CA 1
ATOM 664 C C . THR A 1 84 ? 2.942 -5.120 -5.734 1.00 93.94 84 THR A C 1
ATOM 666 O O . THR A 1 84 ? 3.020 -6.244 -6.218 1.00 93.94 84 THR A O 1
ATOM 669 N N . LEU A 1 85 ? 1.767 -4.498 -5.581 1.00 94.69 85 LEU A N 1
ATOM 670 C CA . LEU A 1 85 ? 0.501 -5.087 -6.035 1.00 94.69 85 LEU A CA 1
ATOM 671 C C . LEU A 1 85 ? 0.499 -5.320 -7.554 1.00 94.69 85 LEU A C 1
ATOM 673 O O . LEU A 1 85 ? 0.096 -6.386 -8.016 1.00 94.69 85 LEU A O 1
ATOM 677 N N . CYS A 1 86 ? 1.003 -4.353 -8.323 1.00 93.75 86 CYS A N 1
ATOM 678 C CA . CYS A 1 86 ? 1.160 -4.474 -9.771 1.00 93.75 86 CYS A CA 1
ATOM 679 C C . CYS A 1 86 ? 2.177 -5.566 -10.149 1.00 93.75 86 CYS A C 1
ATOM 681 O O . CYS A 1 86 ? 1.920 -6.352 -11.058 1.00 93.75 86 CYS A O 1
ATOM 683 N N . GLU A 1 87 ? 3.292 -5.675 -9.415 1.00 94.06 87 GLU A N 1
ATOM 684 C CA . GLU A 1 87 ? 4.283 -6.749 -9.593 1.00 94.06 87 GLU A CA 1
ATOM 685 C C . GLU A 1 87 ? 3.624 -8.132 -9.464 1.00 94.06 87 GLU A C 1
ATOM 687 O O . GLU A 1 87 ? 3.817 -8.986 -10.326 1.00 94.06 87 GLU A O 1
ATOM 692 N N . GLN A 1 88 ? 2.791 -8.341 -8.437 1.00 93.50 88 GLN A N 1
ATOM 693 C CA . GLN A 1 88 ? 2.086 -9.612 -8.218 1.00 93.50 88 GLN A CA 1
ATOM 694 C C . GLN A 1 88 ? 1.096 -9.941 -9.339 1.00 93.50 88 GLN A C 1
ATOM 696 O O . GLN A 1 88 ? 1.035 -11.087 -9.783 1.00 93.50 88 GLN A O 1
ATOM 701 N N . LEU A 1 89 ? 0.357 -8.944 -9.834 1.00 94.19 89 LEU A N 1
ATOM 702 C CA . LEU A 1 89 ? -0.544 -9.121 -10.977 1.00 94.19 89 LEU A CA 1
ATOM 703 C C . LEU A 1 89 ? 0.221 -9.531 -12.242 1.00 94.19 89 LEU A C 1
ATOM 705 O O . LEU A 1 89 ? -0.162 -10.485 -12.917 1.00 94.19 89 LEU A O 1
ATOM 709 N N . LEU A 1 90 ? 1.335 -8.856 -12.540 1.00 94.25 90 LEU A N 1
ATOM 710 C CA . LEU A 1 90 ? 2.179 -9.188 -13.690 1.00 94.25 90 LEU A CA 1
ATOM 711 C C . LEU A 1 90 ? 2.805 -10.582 -13.556 1.00 94.25 90 LEU A C 1
ATOM 713 O O . LEU A 1 90 ? 2.880 -11.312 -14.543 1.00 94.25 90 LEU A O 1
ATOM 717 N N . MET A 1 91 ? 3.214 -10.975 -12.347 1.00 93.62 91 MET A N 1
ATOM 718 C CA . MET A 1 91 ? 3.735 -12.319 -12.088 1.00 93.62 91 MET A CA 1
ATOM 719 C C . MET A 1 91 ? 2.665 -13.400 -12.281 1.00 93.62 91 MET A C 1
ATOM 721 O O . MET A 1 91 ? 2.967 -14.442 -12.862 1.00 93.62 91 MET A O 1
ATOM 725 N N . ALA A 1 92 ? 1.416 -13.153 -11.876 1.00 93.12 92 ALA A N 1
ATOM 726 C CA . ALA A 1 92 ? 0.311 -14.087 -12.102 1.00 93.12 92 ALA A CA 1
ATOM 727 C C . ALA A 1 92 ? 0.030 -14.294 -13.605 1.00 93.12 92 ALA A C 1
ATOM 729 O O . ALA A 1 92 ? -0.054 -15.431 -14.075 1.00 93.12 92 ALA A O 1
ATOM 730 N N . GLU A 1 93 ? -0.033 -13.208 -14.384 1.00 93.69 93 GLU A N 1
ATOM 731 C CA . GLU A 1 93 ? -0.264 -13.263 -15.837 1.00 93.69 93 GLU A CA 1
ATOM 732 C C . GLU A 1 93 ? 0.910 -13.892 -16.611 1.00 93.69 93 GLU A C 1
ATOM 734 O O . GLU A 1 93 ? 0.696 -14.589 -17.610 1.00 93.69 93 GLU A O 1
ATOM 739 N N . ALA A 1 94 ? 2.150 -13.666 -16.162 1.00 95.25 94 ALA A N 1
ATOM 740 C CA . ALA A 1 94 ? 3.349 -14.277 -16.735 1.00 95.25 94 ALA A CA 1
ATOM 741 C C . ALA A 1 94 ? 3.433 -15.780 -16.423 1.00 95.25 94 ALA A C 1
ATOM 743 O O . ALA A 1 94 ? 3.732 -16.562 -17.329 1.00 95.25 94 ALA A O 1
ATOM 744 N N . ALA A 1 95 ? 3.085 -16.198 -15.198 1.00 93.75 95 ALA A N 1
ATOM 745 C CA . ALA A 1 95 ? 2.981 -17.611 -14.829 1.00 93.75 95 ALA A CA 1
ATOM 746 C C . ALA A 1 95 ? 1.967 -18.348 -15.718 1.00 93.75 95 ALA A C 1
ATOM 748 O O . ALA A 1 95 ? 2.276 -19.407 -16.259 1.00 93.75 95 ALA A O 1
ATOM 749 N N . GLY A 1 96 ? 0.788 -17.753 -15.945 1.00 93.56 96 GLY A N 1
ATOM 750 C CA . GLY A 1 96 ? -0.248 -18.325 -16.813 1.00 93.56 96 GLY A CA 1
ATOM 751 C C . GLY A 1 96 ? 0.161 -18.463 -18.286 1.00 93.56 96 GLY A C 1
ATOM 752 O O . GLY A 1 96 ? -0.386 -19.301 -19.000 1.00 93.56 96 GLY A O 1
ATOM 753 N N . ARG A 1 97 ? 1.143 -17.676 -18.748 1.00 96.31 97 ARG A N 1
ATOM 754 C CA . ARG A 1 97 ? 1.693 -17.725 -20.118 1.00 96.31 97 ARG A CA 1
ATOM 755 C C . ARG A 1 97 ? 3.066 -18.398 -20.211 1.00 96.31 97 ARG A C 1
ATOM 757 O O . ARG A 1 97 ? 3.678 -18.343 -21.275 1.00 96.31 97 ARG A O 1
ATOM 764 N N . ASN A 1 98 ? 3.551 -19.035 -19.139 1.00 95.12 98 ASN A N 1
ATOM 765 C CA . ASN A 1 98 ? 4.887 -19.644 -19.059 1.00 95.12 98 ASN A CA 1
ATOM 766 C C . ASN A 1 98 ? 6.033 -18.685 -19.448 1.00 95.12 98 ASN A C 1
ATOM 768 O O . ASN A 1 98 ? 7.013 -19.085 -20.078 1.00 95.12 98 ASN A O 1
ATOM 772 N N . VAL A 1 99 ? 5.917 -17.409 -19.078 1.00 96.50 99 VAL A N 1
ATOM 773 C CA . VAL A 1 99 ? 6.974 -16.409 -19.276 1.00 96.50 99 VAL A CA 1
ATOM 774 C C . VAL A 1 99 ? 7.892 -16.404 -18.055 1.00 96.50 99 VAL A C 1
ATOM 776 O O . VAL A 1 99 ? 7.427 -16.281 -16.924 1.00 96.50 99 VAL A O 1
ATOM 779 N N . LEU A 1 100 ? 9.204 -16.526 -18.279 1.00 95.12 100 LEU A N 1
ATOM 780 C CA . LEU A 1 100 ? 10.203 -16.492 -17.210 1.00 95.12 100 LEU A CA 1
ATOM 781 C C . LEU A 1 100 ? 10.254 -15.108 -16.547 1.00 95.12 100 LEU A C 1
ATOM 783 O O . LEU A 1 100 ? 10.338 -14.085 -17.228 1.00 95.12 100 LEU A O 1
ATOM 787 N N . PHE A 1 101 ? 10.280 -15.084 -15.215 1.00 94.69 101 PHE A N 1
ATOM 788 C CA . PHE A 1 101 ? 10.396 -13.843 -14.457 1.00 94.69 101 PHE A CA 1
ATOM 789 C C . PHE A 1 101 ? 11.813 -13.262 -14.553 1.00 94.69 101 PHE A C 1
ATOM 791 O O . PHE A 1 101 ? 12.784 -13.966 -14.254 1.00 94.69 101 PHE A O 1
ATOM 798 N N . PRO A 1 102 ? 11.967 -11.982 -14.929 1.00 94.19 102 PRO A N 1
ATOM 799 C CA . PRO A 1 102 ? 13.255 -11.317 -14.835 1.00 94.19 102 PRO A CA 1
ATOM 800 C C . PRO A 1 102 ? 13.644 -11.103 -13.366 1.00 94.19 102 PRO A C 1
ATOM 802 O O . PRO A 1 102 ? 12.797 -10.940 -12.487 1.00 94.19 102 PRO A O 1
ATOM 805 N N . ASN A 1 103 ? 14.949 -11.048 -13.101 1.00 94.75 103 ASN A N 1
ATOM 806 C CA . ASN A 1 103 ? 15.456 -10.668 -11.785 1.00 94.75 103 ASN A CA 1
ATOM 807 C C . ASN A 1 103 ? 15.123 -9.205 -11.467 1.00 94.75 103 ASN A C 1
ATOM 809 O O . ASN A 1 103 ? 14.993 -8.371 -12.367 1.00 94.75 103 ASN A O 1
ATOM 813 N N . LYS A 1 104 ? 15.043 -8.879 -10.170 1.00 93.06 104 LYS A N 1
ATOM 814 C CA . LYS A 1 104 ? 14.803 -7.501 -9.727 1.00 93.06 104 LYS A CA 1
ATOM 815 C C . LYS A 1 104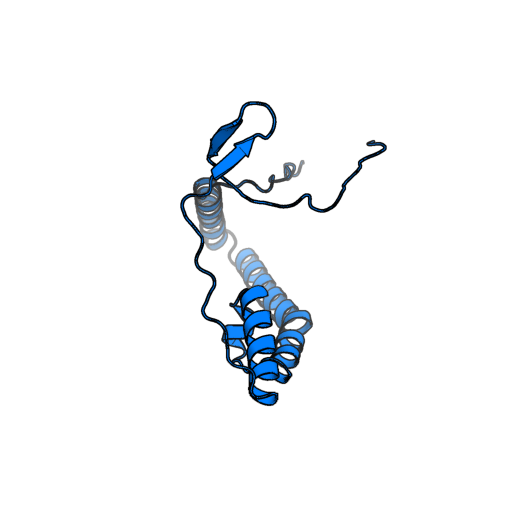 ? 15.873 -6.565 -10.280 1.00 93.06 104 LYS A C 1
ATOM 817 O O . LYS A 1 104 ? 17.063 -6.885 -10.270 1.00 93.06 104 LYS A O 1
ATOM 822 N N . HIS A 1 105 ? 15.429 -5.400 -10.743 1.00 92.31 105 HIS A N 1
ATOM 823 C CA . HIS A 1 105 ? 16.324 -4.390 -11.281 1.00 92.31 105 HIS A CA 1
ATOM 824 C C . HIS A 1 105 ? 17.306 -3.916 -10.202 1.00 92.31 105 HIS A C 1
ATOM 826 O O . HIS A 1 105 ? 16.902 -3.549 -9.099 1.00 92.31 105 HIS A O 1
ATOM 832 N N . GLN A 1 106 ? 18.597 -3.930 -10.528 1.00 91.12 106 GLN A N 1
ATOM 833 C CA . GLN A 1 106 ? 19.661 -3.420 -9.671 1.00 91.12 106 GLN A CA 1
ATOM 834 C C . GLN A 1 106 ? 20.145 -2.086 -10.231 1.00 91.12 106 GLN A C 1
ATOM 836 O O . GLN A 1 106 ? 20.523 -2.000 -11.400 1.00 91.12 106 GLN A O 1
ATOM 841 N N . HIS A 1 107 ? 20.134 -1.045 -9.397 1.00 82.06 107 HIS A N 1
ATOM 842 C CA . HIS A 1 107 ? 20.552 0.283 -9.823 1.00 82.06 107 HIS A CA 1
ATOM 843 C C . HIS A 1 107 ? 22.060 0.312 -10.087 1.00 82.06 107 HIS A C 1
ATOM 845 O O . HIS A 1 107 ? 22.864 -0.109 -9.251 1.00 82.06 107 HIS A O 1
ATOM 851 N N . ARG A 1 108 ? 22.468 0.850 -11.239 1.00 82.88 108 ARG A N 1
ATOM 852 C CA . ARG A 1 108 ? 23.887 1.049 -11.548 1.00 82.88 108 ARG A CA 1
ATOM 853 C C . ARG A 1 108 ? 24.398 2.270 -10.782 1.00 82.88 108 ARG A C 1
ATOM 855 O O . ARG A 1 108 ? 23.876 3.362 -10.974 1.00 82.88 108 ARG A O 1
ATOM 862 N N . TYR A 1 109 ? 25.395 2.086 -9.917 1.00 78.56 109 TYR A N 1
ATOM 863 C CA . TYR A 1 109 ? 25.878 3.141 -9.010 1.00 78.56 109 TYR A CA 1
ATOM 864 C C . TYR A 1 109 ? 26.609 4.294 -9.703 1.00 78.56 109 TYR A C 1
ATOM 866 O O . TYR A 1 109 ? 26.554 5.422 -9.233 1.00 78.56 109 TYR A O 1
ATOM 874 N N . LEU A 1 110 ? 27.315 4.015 -10.800 1.00 87.56 110 LEU A N 1
ATOM 875 C CA . LEU A 1 110 ? 28.093 5.016 -11.526 1.00 87.56 110 LEU A CA 1
ATOM 876 C C . LEU A 1 110 ? 27.717 4.972 -13.000 1.00 87.56 110 LEU A C 1
ATOM 878 O O . LEU A 1 110 ? 27.903 3.954 -13.674 1.00 87.56 110 LEU A O 1
ATOM 882 N N . GLN A 1 111 ? 27.185 6.089 -13.481 1.00 85.81 111 GLN A N 1
ATOM 883 C CA . GLN A 1 111 ? 26.857 6.314 -14.879 1.00 85.81 111 GLN A CA 1
ATOM 884 C C . GLN A 1 111 ? 27.520 7.614 -15.330 1.00 85.81 111 GLN A C 1
ATOM 886 O O . GLN A 1 111 ? 27.543 8.599 -14.595 1.00 85.81 111 GLN A O 1
ATOM 891 N N . TYR A 1 112 ? 28.096 7.605 -16.528 1.00 89.69 112 TYR A N 1
ATOM 892 C CA . TYR A 1 112 ? 28.770 8.766 -17.095 1.00 89.69 112 TYR A CA 1
ATOM 893 C C . TYR A 1 112 ? 28.108 9.131 -18.411 1.00 89.69 112 TYR A C 1
ATOM 895 O O . TYR A 1 112 ? 27.909 8.270 -19.269 1.00 89.69 112 TYR A O 1
ATOM 903 N N . TRP A 1 113 ? 27.812 10.413 -18.575 1.00 87.94 113 TRP A N 1
ATOM 904 C CA . TRP A 1 113 ? 27.341 10.971 -19.830 1.00 87.94 113 TRP A CA 1
ATOM 905 C C . TRP A 1 113 ? 28.490 11.699 -20.531 1.00 87.94 113 TRP A C 1
ATOM 907 O O . TRP A 1 113 ? 29.253 12.437 -19.900 1.00 87.94 113 TRP A O 1
ATOM 917 N N . ARG A 1 114 ?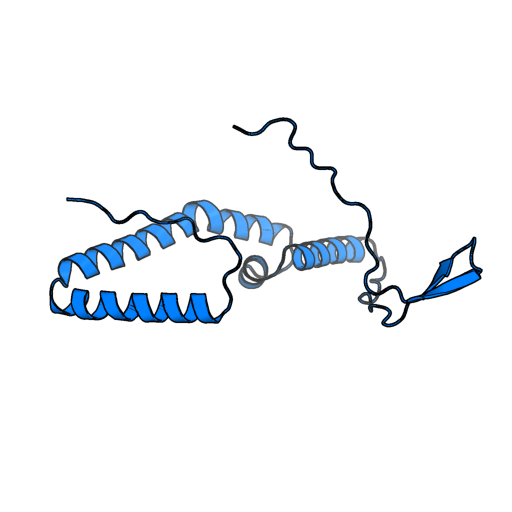 28.635 11.469 -21.840 1.00 89.31 114 ARG A N 1
ATOM 918 C CA . ARG A 1 114 ? 29.647 12.128 -22.670 1.00 89.31 114 ARG A CA 1
ATOM 919 C C . ARG A 1 114 ? 29.019 13.332 -23.356 1.00 89.31 114 ARG A C 1
ATOM 921 O O . ARG A 1 114 ? 28.103 13.165 -24.153 1.00 89.31 114 ARG A O 1
ATOM 928 N N . ASP A 1 115 ? 29.590 14.506 -23.122 1.00 87.88 115 ASP A N 1
ATOM 929 C CA . ASP A 1 115 ? 29.223 15.698 -23.878 1.00 87.88 115 ASP A CA 1
ATOM 930 C C . ASP A 1 115 ? 29.795 15.625 -25.301 1.00 87.88 115 ASP A C 1
ATOM 932 O O . ASP A 1 115 ? 31.008 15.485 -25.490 1.00 87.88 115 ASP A O 1
ATOM 936 N N . GLU A 1 116 ? 28.934 15.723 -26.313 1.00 85.50 116 GLU A N 1
ATOM 937 C CA . GLU A 1 116 ? 29.332 15.691 -27.726 1.00 85.50 116 GLU A CA 1
ATOM 938 C C . GLU A 1 116 ? 30.245 16.862 -28.103 1.00 85.50 116 GLU A C 1
ATOM 940 O O . GLU A 1 116 ? 31.136 16.703 -28.940 1.00 85.50 116 GLU A O 1
ATOM 945 N N . LYS A 1 117 ? 30.068 18.030 -27.473 1.00 84.12 117 LYS A N 1
ATOM 946 C CA . LYS A 1 117 ? 30.794 19.252 -27.851 1.00 84.12 117 LYS A CA 1
ATOM 947 C C . LYS A 1 117 ? 32.151 19.353 -27.169 1.00 84.12 117 LYS A C 1
ATOM 949 O O . LYS A 1 117 ? 33.156 19.612 -27.826 1.00 84.12 117 LYS A O 1
ATOM 954 N N . SER A 1 118 ? 32.195 19.148 -25.853 1.00 83.38 118 SER A N 1
ATOM 955 C CA . SER A 1 118 ? 33.436 19.265 -25.078 1.00 83.38 118 SER A CA 1
ATOM 956 C C . SER A 1 118 ? 34.238 17.961 -24.990 1.00 83.38 118 SER A C 1
ATOM 958 O O . SER A 1 118 ? 35.380 17.985 -24.527 1.00 83.38 118 SER A O 1
ATOM 960 N N . LYS A 1 119 ? 33.664 16.825 -25.426 1.00 86.81 119 LYS A N 1
ATOM 961 C CA . LYS A 1 119 ? 34.202 15.456 -25.272 1.00 86.81 119 LYS A CA 1
ATOM 962 C C . LYS A 1 119 ? 34.510 15.061 -23.816 1.00 86.81 119 LYS A C 1
ATOM 964 O O . LYS A 1 119 ? 35.187 14.054 -23.596 1.00 86.81 119 LYS A O 1
ATOM 969 N N . LYS A 1 120 ? 34.028 15.820 -22.824 1.00 88.44 120 LYS A N 1
ATOM 970 C CA . LYS A 1 120 ? 34.234 15.546 -21.394 1.00 88.44 120 LYS A CA 1
ATOM 971 C C . LYS A 1 120 ? 33.186 14.564 -20.868 1.00 88.44 120 LYS A C 1
ATOM 973 O O . LYS A 1 120 ? 32.065 14.500 -21.370 1.00 88.44 120 LYS A O 1
ATOM 978 N N . MET A 1 121 ? 33.581 13.787 -19.859 1.00 89.31 121 MET A N 1
ATOM 979 C CA . MET A 1 121 ? 32.693 12.874 -19.138 1.00 89.31 121 MET A CA 1
ATOM 980 C C . MET A 1 121 ? 32.127 13.574 -17.911 1.00 89.31 121 MET A C 1
ATOM 982 O O . MET A 1 121 ? 32.886 14.050 -17.066 1.00 89.31 121 MET A O 1
ATOM 986 N N . HIS A 1 122 ? 30.805 13.596 -17.804 1.00 88.38 122 HIS A N 1
ATOM 987 C CA . HIS A 1 122 ? 30.082 14.105 -16.648 1.00 88.38 122 HIS A CA 1
ATOM 988 C C . HIS A 1 122 ? 29.478 12.935 -15.876 1.00 88.38 122 HIS A C 1
ATOM 990 O O . HIS A 1 122 ? 28.921 12.014 -16.471 1.00 88.38 122 HIS A O 1
ATOM 996 N N . LEU A 1 123 ? 29.608 12.959 -14.550 1.00 91.00 123 LEU A N 1
ATOM 997 C CA . LEU A 1 123 ? 28.958 11.981 -13.684 1.00 91.00 123 LEU A CA 1
ATOM 998 C C . LEU A 1 123 ? 27.454 12.270 -13.646 1.00 91.00 123 LEU A C 1
ATOM 1000 O O . LEU A 1 123 ? 27.050 13.392 -13.339 1.00 91.00 123 LEU A O 1
ATOM 1004 N N . VAL A 1 124 ? 26.643 11.255 -13.932 1.00 89.19 124 VAL A N 1
ATOM 1005 C CA . VAL A 1 124 ? 25.187 11.323 -13.794 1.00 89.19 124 VAL A CA 1
ATOM 1006 C C . VAL A 1 124 ? 24.837 10.930 -12.363 1.00 89.19 124 VAL A C 1
ATOM 1008 O O . VAL A 1 124 ? 25.086 9.799 -11.951 1.00 89.19 124 VAL A O 1
ATOM 1011 N N . LEU A 1 125 ? 24.306 11.886 -11.599 1.00 86.81 125 LEU A N 1
ATOM 1012 C CA . LEU A 1 125 ? 23.851 11.655 -10.223 1.00 86.81 125 LEU A CA 1
ATOM 1013 C C . LEU A 1 125 ? 22.442 11.056 -10.190 1.00 86.81 125 LEU A C 1
ATOM 1015 O O . LEU A 1 125 ? 22.188 10.131 -9.426 1.00 86.81 125 LEU A O 1
ATOM 1019 N N . GLU A 1 126 ? 21.550 11.567 -11.036 1.00 86.50 126 GLU A N 1
ATOM 1020 C CA . GLU A 1 126 ? 20.164 11.127 -11.145 1.00 86.50 126 GLU A CA 1
ATOM 1021 C C . GLU A 1 126 ? 19.781 11.096 -12.626 1.00 86.50 126 GLU A C 1
ATOM 1023 O O . GLU A 1 126 ? 19.955 12.087 -13.337 1.00 86.50 126 GLU A O 1
ATOM 1028 N N . ASP A 1 127 ? 19.317 9.937 -13.092 1.00 86.56 127 ASP A N 1
ATOM 1029 C CA . ASP A 1 127 ? 18.872 9.734 -14.469 1.00 86.56 127 ASP A CA 1
ATOM 1030 C C . ASP A 1 127 ? 17.346 9.649 -14.477 1.00 86.56 127 ASP A C 1
ATOM 1032 O O . ASP A 1 127 ? 16.751 8.716 -13.933 1.00 86.56 127 ASP A O 1
ATOM 1036 N N . SER A 1 128 ? 16.703 10.677 -15.021 1.00 90.31 128 SER A N 1
ATOM 1037 C CA . SER A 1 128 ? 15.249 10.802 -15.046 1.00 90.31 128 SER A CA 1
ATOM 1038 C C . SER A 1 128 ? 14.783 11.398 -16.369 1.00 90.31 128 SER A C 1
ATOM 1040 O O . SER A 1 128 ? 15.556 11.990 -17.123 1.00 90.31 128 SER A O 1
ATOM 1042 N N . TYR A 1 129 ? 13.498 11.224 -16.668 1.00 92.75 129 TYR A N 1
ATOM 1043 C CA . TYR A 1 129 ? 12.876 11.736 -17.884 1.00 92.75 129 TYR A CA 1
ATOM 1044 C C . TYR A 1 129 ? 12.018 12.971 -17.585 1.00 92.75 129 TYR A C 1
ATOM 1046 O O . TYR A 1 129 ? 11.564 13.182 -16.459 1.00 92.75 129 TYR A O 1
ATOM 1054 N N . VAL A 1 130 ? 11.763 13.788 -18.611 1.00 93.44 130 VAL A N 1
ATOM 1055 C CA . VAL A 1 130 ? 10.848 14.931 -18.494 1.00 93.44 130 VAL A CA 1
ATOM 1056 C C . VAL A 1 130 ? 9.437 14.408 -18.233 1.00 93.44 130 VAL A C 1
ATOM 1058 O O . VAL A 1 130 ? 8.842 13.759 -19.091 1.00 93.44 130 VAL A O 1
ATOM 1061 N N . GLY A 1 131 ? 8.923 14.680 -17.035 1.00 94.38 131 GLY A N 1
ATOM 1062 C CA . GLY A 1 131 ? 7.592 14.260 -16.609 1.00 94.38 131 GLY A CA 1
ATOM 1063 C C . GLY A 1 131 ? 6.457 15.089 -17.219 1.00 94.38 131 GLY A C 1
ATOM 1064 O O . GLY A 1 131 ? 6.567 15.674 -18.296 1.00 94.38 131 GLY A O 1
ATOM 1065 N N . GLY A 1 132 ? 5.334 15.150 -16.503 1.00 93.88 132 GLY A N 1
ATOM 1066 C CA . GLY A 1 132 ? 4.166 15.921 -16.926 1.00 93.88 132 GLY A CA 1
ATOM 1067 C C . GLY A 1 132 ? 4.444 17.425 -16.982 1.00 93.88 132 GLY A C 1
ATOM 1068 O O . GLY A 1 132 ? 4.993 18.004 -16.045 1.00 93.88 132 GLY A O 1
ATOM 1069 N N . ARG A 1 133 ? 4.021 18.072 -18.071 1.00 94.88 133 ARG A N 1
ATOM 1070 C CA . ARG A 1 133 ? 4.061 19.533 -18.201 1.00 94.88 133 ARG A CA 1
ATOM 1071 C C . ARG A 1 133 ? 2.924 20.149 -17.387 1.00 94.88 133 ARG A C 1
ATOM 1073 O O . ARG A 1 133 ? 1.764 19.813 -17.606 1.00 94.88 133 ARG A O 1
ATOM 1080 N N . VAL A 1 134 ? 3.256 21.062 -16.476 1.00 95.12 134 VAL A N 1
ATOM 1081 C CA . VAL A 1 134 ? 2.283 21.783 -15.644 1.00 95.12 134 VAL A CA 1
ATOM 1082 C C . VAL A 1 134 ? 2.439 23.278 -15.885 1.00 95.12 134 VAL A C 1
ATOM 1084 O O . VAL A 1 134 ? 3.544 23.808 -15.794 1.00 95.12 134 VAL A O 1
ATOM 1087 N N . GLU A 1 135 ? 1.335 23.960 -16.180 1.00 94.44 135 GLU A N 1
ATOM 1088 C CA . GLU A 1 135 ? 1.308 25.408 -16.391 1.00 94.44 135 GLU A CA 1
ATOM 1089 C C . GLU A 1 135 ? 0.228 26.052 -15.523 1.00 94.44 135 GLU A C 1
ATOM 1091 O O . GLU A 1 135 ? -0.906 25.579 -15.466 1.00 94.44 135 GLU A O 1
ATOM 1096 N N . SER A 1 136 ? 0.578 27.155 -14.859 1.00 92.56 136 SER A N 1
ATOM 1097 C CA . SER A 1 136 ? -0.364 28.003 -14.126 1.00 92.56 136 SER A CA 1
ATOM 1098 C C . SER A 1 136 ? -0.464 29.345 -14.837 1.00 92.56 136 SER A C 1
ATOM 1100 O O . SER A 1 136 ? 0.384 30.216 -14.662 1.00 92.56 136 SER A O 1
ATOM 1102 N N . LEU A 1 137 ? -1.499 29.497 -15.661 1.00 94.12 137 LEU A N 1
ATOM 1103 C CA . LEU A 1 137 ? -1.633 30.635 -16.573 1.00 94.12 137 LEU A CA 1
ATOM 1104 C C . LEU A 1 137 ? -2.045 31.930 -15.857 1.00 94.12 137 LEU A C 1
ATOM 1106 O O . LEU A 1 137 ? -1.632 33.012 -16.267 1.00 94.12 137 LEU A O 1
ATOM 1110 N N . LYS A 1 138 ? -2.843 31.828 -14.785 1.00 81.06 138 LYS A N 1
ATOM 1111 C CA . LYS A 1 138 ? -3.217 32.938 -13.896 1.00 81.06 138 LYS A CA 1
ATOM 1112 C C . LYS A 1 138 ? -3.465 32.421 -12.484 1.00 81.06 138 LYS A C 1
ATOM 1114 O O . LYS A 1 138 ? -4.040 31.350 -12.310 1.00 81.06 138 LYS A O 1
ATOM 1119 N N . CYS A 1 139 ? -3.077 33.217 -11.499 1.00 83.75 139 CYS A N 1
ATOM 1120 C CA . CYS A 1 139 ? -3.416 33.038 -10.094 1.00 83.75 139 CYS A CA 1
ATOM 1121 C C . CYS A 1 139 ? -4.174 34.275 -9.589 1.00 83.75 139 CYS A C 1
ATOM 1123 O O . CYS A 1 139 ? -3.954 35.384 -10.081 1.00 83.75 139 CYS A O 1
ATOM 1125 N N . GLY A 1 140 ? -5.088 34.058 -8.644 1.00 62.03 140 GLY A N 1
ATOM 1126 C CA . GLY A 1 140 ? -5.884 35.067 -7.947 1.00 62.03 140 GLY A CA 1
ATOM 1127 C C . GLY A 1 140 ? -6.188 34.581 -6.542 1.00 62.03 140 GLY A C 1
ATOM 1128 O O . GLY A 1 140 ? -6.434 33.360 -6.406 1.00 62.03 140 GLY A O 1
#

InterPro domains:
  IPR012337 Ribonuclease H-like superfamily [SSF53098] (35-102)
  IPR029703 DNA polymerase epsilon catalytic subunit [PTHR10670] (30-140)
  IPR036397 Ribonuclease H superfamily [G3DSA:3.30.420.10] (23-123)